Protein AF-A0A954QX69-F1 (afdb_monomer_lite)

Secondary structure (DSSP, 8-state):
----------TT-HHHHHH---GGGPSPPHHHHHT--TT---HHHHHHHHHHHHHHHHHHHHHH-HHHHHHHHHHHHHHHHHHHSHHHHHHHHHHHHHHHHHHHHHHTS----------EEEEESSTTSSEE---TTS-SS-EEEEEETTEEEEEE---TT--

Sequence (163 aa):
MAELGYGAMDEYDAYHLWLGIPPDEQPPSHYRLLGVRLFEQNVEVIRNAADRQRAHVKRLGINQYEKRGQDLLNDIEAAKICLLKPDKRKLYDERLRAELQRKADGDRHGTYEEQLSEETLIVGSDRHCDIVIDLPIISGIHCSVMRRAEKVILRDLKSTNGT

Structure (mmCIF, N/CA/C/O backbone):
data_AF-A0A954QX69-F1
#
_entry.id   AF-A0A954QX69-F1
#
loop_
_atom_site.group_PDB
_atom_site.id
_atom_site.type_symbol
_atom_site.label_atom_id
_atom_site.label_alt_id
_atom_site.label_comp_id
_atom_site.label_asym_id
_atom_site.label_entity_id
_atom_site.label_seq_id
_atom_site.pdbx_PDB_ins_code
_atom_site.Cartn_x
_atom_site.Cartn_y
_atom_site.Cartn_z
_atom_site.occupancy
_atom_site.B_iso_or_equiv
_atom_site.auth_seq_id
_atom_site.auth_comp_id
_atom_site.auth_asym_id
_atom_site.auth_atom_id
_atom_site.pdbx_PDB_model_num
ATOM 1 N N . MET A 1 1 ? -16.643 3.517 -33.838 1.00 35.22 1 MET A N 1
ATOM 2 C CA . MET A 1 1 ? -15.361 2.891 -33.467 1.00 35.22 1 MET A CA 1
ATOM 3 C C . MET A 1 1 ? -14.877 3.641 -32.242 1.00 35.22 1 MET A C 1
ATOM 5 O O . MET A 1 1 ? -14.422 4.763 -32.391 1.00 35.22 1 MET A O 1
ATOM 9 N N . ALA A 1 2 ? -15.175 3.123 -31.050 1.00 35.34 2 ALA A N 1
ATOM 10 C CA . ALA A 1 2 ? -14.872 3.795 -29.791 1.00 35.34 2 ALA A CA 1
ATOM 11 C C . ALA A 1 2 ? -13.365 3.717 -29.519 1.00 35.34 2 ALA A C 1
ATOM 13 O O . ALA A 1 2 ? -12.821 2.624 -29.379 1.00 35.34 2 ALA A O 1
ATOM 14 N N . GLU A 1 3 ? -12.705 4.871 -29.467 1.00 39.97 3 GLU A N 1
ATOM 15 C CA . GLU A 1 3 ? -11.377 5.006 -28.878 1.00 39.97 3 GLU A CA 1
ATOM 16 C C . GLU A 1 3 ? -11.544 5.016 -27.355 1.00 39.97 3 GLU A C 1
ATOM 18 O O . GLU A 1 3 ? -11.853 6.040 -26.748 1.00 39.97 3 GLU A O 1
ATOM 23 N N . LEU A 1 4 ? -11.404 3.844 -26.734 1.00 43.22 4 LEU A N 1
ATOM 24 C CA . LEU A 1 4 ? -11.211 3.754 -25.292 1.00 43.22 4 LEU A CA 1
ATOM 25 C C . LEU A 1 4 ? -9.773 4.167 -24.984 1.00 43.22 4 LEU A C 1
ATOM 27 O O . LEU A 1 4 ? -8.814 3.537 -25.431 1.00 43.22 4 LEU A O 1
ATOM 31 N N . GLY A 1 5 ? -9.659 5.263 -24.239 1.00 43.19 5 GLY A N 1
ATOM 32 C CA . GLY A 1 5 ? -8.403 5.832 -23.794 1.00 43.19 5 GLY A CA 1
ATOM 33 C C . GLY A 1 5 ? -7.606 4.860 -22.933 1.00 43.19 5 GLY A C 1
ATOM 34 O O . GLY A 1 5 ? -7.957 4.593 -21.791 1.00 43.19 5 GLY A O 1
ATOM 35 N N . TYR A 1 6 ? -6.470 4.422 -23.459 1.00 44.91 6 TYR A N 1
ATOM 36 C CA . TYR A 1 6 ? -5.305 4.083 -22.653 1.00 44.91 6 TYR A CA 1
ATOM 37 C C . TYR A 1 6 ? -4.367 5.282 -22.718 1.00 44.91 6 TYR A C 1
ATOM 39 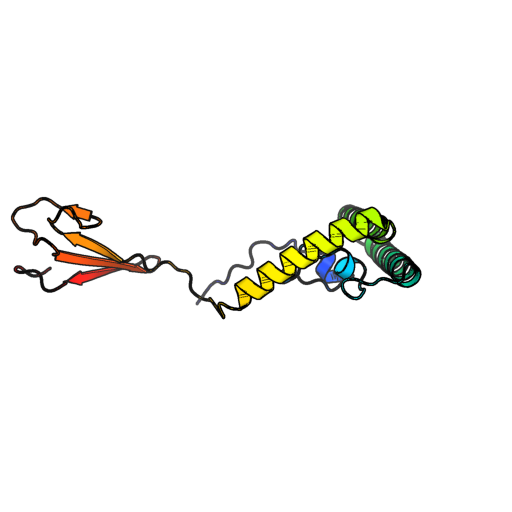O O . TYR A 1 6 ? -3.410 5.320 -23.489 1.00 44.91 6 TYR A O 1
ATOM 47 N N . GLY A 1 7 ? -4.699 6.326 -21.959 1.00 38.28 7 GLY A N 1
ATOM 48 C CA . GLY A 1 7 ? -3.768 7.421 -21.745 1.00 38.28 7 GLY A CA 1
ATOM 49 C C . GLY A 1 7 ? -2.539 6.865 -21.043 1.00 38.28 7 GLY A C 1
ATOM 50 O O . GLY A 1 7 ? -2.650 6.488 -19.886 1.00 38.28 7 GLY A O 1
ATOM 51 N N . ALA A 1 8 ? -1.414 6.781 -21.755 1.00 42.62 8 ALA A N 1
ATOM 52 C CA . ALA A 1 8 ? -0.061 6.907 -21.217 1.00 42.62 8 ALA A CA 1
ATOM 53 C C . ALA A 1 8 ? 0.160 6.338 -19.793 1.00 42.62 8 ALA A C 1
ATOM 55 O O . ALA A 1 8 ? 0.707 7.020 -18.928 1.00 42.62 8 ALA A O 1
ATOM 56 N N . MET A 1 9 ? -0.265 5.096 -19.532 1.00 45.53 9 MET A N 1
ATOM 57 C CA . MET A 1 9 ? 0.269 4.326 -18.413 1.00 45.53 9 MET A CA 1
ATOM 58 C C . MET A 1 9 ? 1.709 4.037 -18.793 1.00 45.53 9 MET A C 1
ATOM 60 O O . MET A 1 9 ? 1.923 3.385 -19.813 1.00 45.53 9 MET A O 1
ATOM 64 N N . ASP A 1 10 ? 2.646 4.621 -18.037 1.00 52.88 10 ASP A N 1
ATOM 65 C CA . ASP A 1 10 ? 4.094 4.443 -18.154 1.00 52.88 10 ASP A CA 1
ATOM 66 C C . ASP A 1 10 ? 4.406 3.101 -18.820 1.00 52.88 10 ASP A C 1
ATOM 68 O O . ASP A 1 10 ? 4.016 2.050 -18.311 1.00 52.88 10 ASP A O 1
ATOM 72 N N . GLU A 1 11 ? 5.117 3.140 -19.946 1.00 53.22 11 GLU A N 1
ATOM 73 C CA . GLU A 1 11 ? 5.487 1.995 -20.795 1.00 53.22 11 GLU A CA 1
ATOM 74 C C . GLU A 1 11 ? 6.179 0.848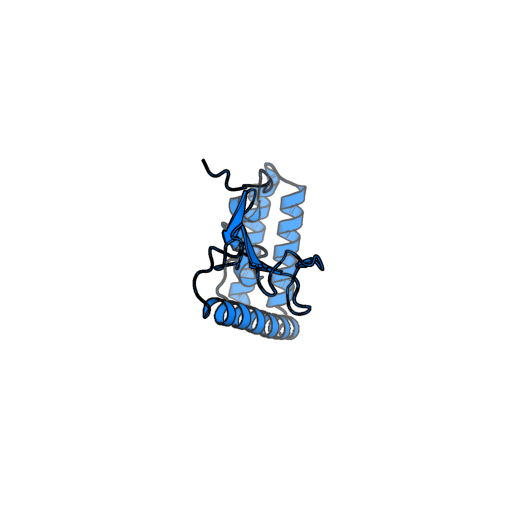 -20.008 1.00 53.22 11 GLU A C 1
ATOM 76 O O . GLU A 1 11 ? 6.410 -0.234 -20.540 1.00 53.22 11 GLU A O 1
ATOM 81 N N . TYR A 1 12 ? 6.460 1.065 -18.714 1.00 61.75 12 TYR A N 1
ATOM 82 C CA . TYR A 1 12 ? 7.044 0.139 -17.754 1.00 61.75 12 TYR A CA 1
ATOM 83 C C . TYR A 1 12 ? 6.475 0.317 -16.335 1.00 61.75 12 TYR A C 1
ATOM 85 O O . TYR A 1 12 ? 7.174 0.761 -15.418 1.00 61.75 12 TYR A O 1
ATOM 93 N N . ASP A 1 13 ? 5.217 -0.064 -16.119 1.00 79.31 13 ASP A N 1
ATOM 94 C CA . ASP A 1 13 ? 4.665 -0.173 -14.767 1.00 79.31 13 ASP A CA 1
ATOM 95 C C . ASP A 1 13 ? 5.344 -1.317 -13.985 1.00 79.31 13 ASP A C 1
ATOM 97 O O . ASP A 1 13 ? 5.010 -2.498 -14.121 1.00 79.31 13 ASP A O 1
ATOM 101 N N . ALA A 1 14 ? 6.319 -0.961 -13.146 1.00 83.69 14 ALA A N 1
ATOM 102 C CA . ALA A 1 14 ? 7.069 -1.905 -12.321 1.00 83.69 14 ALA A CA 1
ATOM 103 C C . ALA A 1 14 ? 6.184 -2.657 -11.309 1.00 83.69 14 ALA A C 1
ATOM 105 O O . ALA A 1 14 ? 6.500 -3.797 -10.961 1.00 83.69 14 ALA A O 1
ATOM 106 N N . TYR A 1 15 ? 5.072 -2.069 -10.853 1.00 85.00 15 TYR A N 1
ATOM 107 C CA . TYR A 1 15 ? 4.140 -2.751 -9.953 1.00 85.00 15 TYR A CA 1
ATOM 108 C C . TYR A 1 15 ? 3.449 -3.909 -10.669 1.00 85.00 15 TYR A C 1
ATOM 110 O O . TYR A 1 15 ? 3.406 -5.027 -10.145 1.00 85.00 15 TYR A O 1
ATOM 118 N N . HIS A 1 16 ? 2.978 -3.672 -11.892 1.00 87.38 16 HIS A N 1
ATOM 119 C CA . HIS A 1 16 ? 2.349 -4.707 -12.699 1.00 87.38 16 HIS A CA 1
ATOM 120 C C . HIS A 1 16 ? 3.373 -5.742 -13.183 1.00 87.38 16 HIS A C 1
ATOM 122 O O . HIS A 1 16 ? 3.188 -6.938 -12.961 1.00 87.38 16 HIS A O 1
ATOM 128 N N . LEU A 1 17 ? 4.490 -5.299 -13.765 1.00 84.81 17 LEU A N 1
ATOM 129 C CA . LEU A 1 17 ? 5.487 -6.185 -14.373 1.00 84.81 17 LEU A CA 1
ATOM 130 C C . LEU A 1 17 ? 6.234 -7.057 -13.359 1.00 84.81 17 LEU A C 1
ATOM 132 O O . LEU A 1 17 ? 6.598 -8.186 -13.684 1.00 84.81 17 LEU A O 1
ATOM 136 N N . TRP A 1 18 ? 6.520 -6.545 -12.158 1.00 88.12 18 TRP A N 1
ATOM 137 C CA . TRP A 1 18 ? 7.369 -7.257 -11.193 1.00 88.12 18 TRP A CA 1
ATOM 138 C C . TRP A 1 18 ? 6.590 -7.853 -10.031 1.00 88.12 18 TRP A C 1
ATOM 140 O O . TRP A 1 18 ? 6.981 -8.893 -9.510 1.00 88.12 18 TRP A O 1
ATOM 150 N N . LEU A 1 19 ? 5.506 -7.207 -9.601 1.00 88.88 19 LEU A N 1
ATOM 151 C CA . LEU A 1 19 ? 4.720 -7.664 -8.453 1.00 88.88 19 LEU A CA 1
ATOM 152 C C . LEU A 1 19 ? 3.344 -8.212 -8.847 1.00 88.88 19 LEU A C 1
ATOM 154 O O . LEU A 1 19 ? 2.633 -8.715 -7.976 1.00 88.88 19 LEU A O 1
ATOM 158 N N . GLY A 1 20 ? 2.976 -8.152 -10.133 1.00 88.31 20 GLY A N 1
ATOM 159 C CA . GLY A 1 20 ? 1.676 -8.616 -10.618 1.00 88.31 20 GLY A CA 1
ATOM 160 C C . GLY A 1 20 ? 0.512 -7.796 -10.061 1.00 88.31 20 GLY A C 1
ATOM 161 O O . GLY A 1 20 ? -0.560 -8.351 -9.826 1.00 88.31 20 GLY A O 1
ATOM 162 N N . ILE A 1 21 ? 0.744 -6.510 -9.774 1.00 87.88 21 ILE A N 1
ATOM 163 C CA . ILE A 1 21 ? -0.267 -5.580 -9.260 1.00 87.88 21 ILE A CA 1
ATOM 164 C C . ILE A 1 21 ? -0.757 -4.734 -10.438 1.00 87.88 21 ILE A C 1
ATOM 166 O O . ILE A 1 21 ? -0.045 -3.814 -10.849 1.00 87.88 21 ILE A O 1
ATOM 170 N N . PRO A 1 22 ? -1.929 -5.047 -11.010 1.00 85.19 22 PRO A N 1
ATOM 171 C CA . PRO A 1 22 ? -2.416 -4.343 -12.181 1.00 85.19 22 PRO A CA 1
ATOM 172 C C . PRO A 1 22 ? -2.830 -2.903 -11.818 1.00 85.19 22 PRO A C 1
ATOM 174 O O . PRO A 1 22 ? -3.051 -2.602 -10.640 1.00 85.19 22 PRO A O 1
ATOM 177 N N . PRO A 1 23 ? -2.909 -1.986 -12.794 1.00 78.94 23 PRO A N 1
ATOM 178 C CA . PRO A 1 23 ? -3.139 -0.566 -12.521 1.00 78.94 23 PRO A CA 1
ATOM 179 C C . PRO A 1 23 ? -4.477 -0.228 -11.844 1.00 78.94 23 PRO A C 1
ATOM 181 O O . PRO A 1 23 ? -4.571 0.771 -11.138 1.00 78.94 23 PRO A O 1
ATOM 184 N N . ASP A 1 24 ? -5.504 -1.058 -12.016 1.00 79.25 24 ASP A N 1
ATOM 185 C CA . ASP A 1 24 ? -6.805 -0.949 -11.341 1.00 79.25 24 ASP A CA 1
ATOM 186 C C . ASP A 1 24 ? -6.730 -1.261 -9.835 1.00 79.25 24 ASP A C 1
ATOM 188 O O . ASP A 1 24 ? -7.551 -0.785 -9.050 1.00 79.25 24 ASP A O 1
ATOM 192 N N . GLU A 1 25 ? -5.704 -1.999 -9.405 1.00 78.38 25 GLU A N 1
ATOM 193 C CA . GLU A 1 25 ? -5.412 -2.260 -7.993 1.00 78.38 25 GLU A CA 1
ATOM 194 C C . GLU A 1 25 ? -4.450 -1.226 -7.373 1.00 78.38 25 GLU A C 1
ATOM 196 O O . GLU A 1 25 ? -4.047 -1.370 -6.212 1.00 78.38 25 GLU A O 1
ATOM 201 N N . GLN A 1 26 ? -4.067 -0.181 -8.117 1.00 80.81 26 GLN A N 1
ATOM 202 C CA . GLN A 1 26 ? -3.136 0.846 -7.652 1.00 80.81 26 GLN A CA 1
ATOM 203 C C . GLN A 1 26 ? -3.860 2.089 -7.102 1.00 80.81 26 GLN A C 1
ATOM 205 O O . GLN A 1 26 ? -4.868 2.526 -7.656 1.00 80.81 26 GLN A O 1
ATOM 210 N N . PRO A 1 27 ? -3.347 2.709 -6.021 1.00 83.06 27 PRO A N 1
ATOM 211 C CA . PRO A 1 27 ? -2.152 2.328 -5.263 1.00 83.06 27 PRO A CA 1
ATOM 212 C C . PRO A 1 27 ? -2.376 1.078 -4.386 1.00 83.06 27 PRO A C 1
ATOM 214 O O . PRO A 1 27 ? -3.416 0.965 -3.728 1.00 83.06 27 PRO A O 1
ATOM 217 N N . PRO A 1 28 ? -1.398 0.152 -4.304 1.00 89.56 28 PRO A N 1
ATOM 218 C CA . PRO A 1 28 ? -1.575 -1.074 -3.542 1.00 89.56 28 PRO A CA 1
ATOM 219 C C . PRO A 1 28 ? -1.590 -0.815 -2.033 1.00 89.56 28 PRO A C 1
ATOM 221 O O . PRO A 1 28 ? -0.853 0.015 -1.493 1.00 89.56 28 PRO A O 1
ATOM 224 N N . SER A 1 29 ? -2.377 -1.612 -1.308 1.00 93.94 29 SER A N 1
ATOM 225 C CA . SER A 1 29 ? -2.229 -1.695 0.147 1.00 93.94 29 SER A CA 1
ATOM 226 C C . SER A 1 29 ? -0.850 -2.255 0.519 1.00 93.94 29 SER A C 1
ATOM 228 O O . SER A 1 29 ? -0.225 -2.979 -0.254 1.00 93.94 29 SER A O 1
ATOM 230 N N . HIS A 1 30 ? -0.382 -1.988 1.739 1.00 94.38 30 HIS A N 1
ATOM 231 C CA . HIS A 1 30 ? 0.890 -2.524 2.231 1.00 94.38 30 HIS A CA 1
ATOM 232 C C . HIS A 1 30 ? 0.889 -4.059 2.233 1.00 94.38 30 HIS A C 1
ATOM 234 O O . HIS A 1 30 ? 1.889 -4.681 1.896 1.00 94.38 30 HIS A O 1
ATOM 240 N N . TYR A 1 31 ? -0.252 -4.682 2.535 1.00 95.56 31 TYR A N 1
ATOM 241 C CA . TYR A 1 31 ? -0.413 -6.134 2.451 1.00 95.56 31 TYR A CA 1
ATOM 242 C C . TYR A 1 31 ? -0.302 -6.641 1.008 1.00 95.56 31 TYR A C 1
ATOM 244 O O . TYR A 1 31 ? 0.386 -7.633 0.757 1.00 95.56 31 TYR A O 1
ATOM 252 N N . ARG A 1 32 ? -0.925 -5.932 0.053 1.00 95.06 32 ARG A N 1
ATOM 253 C CA . ARG A 1 32 ? -0.860 -6.271 -1.374 1.00 95.06 32 ARG A CA 1
ATOM 254 C C . ARG A 1 32 ? 0.559 -6.130 -1.916 1.00 95.06 32 ARG A C 1
ATOM 256 O O . ARG A 1 32 ? 1.036 -7.050 -2.570 1.00 95.06 32 ARG A O 1
ATOM 263 N N . LEU A 1 33 ? 1.251 -5.051 -1.550 1.00 94.38 33 LEU A N 1
ATOM 264 C CA . LEU A 1 33 ? 2.647 -4.802 -1.908 1.00 94.38 33 LEU A CA 1
ATOM 265 C C . LEU A 1 33 ? 3.581 -5.920 -1.422 1.00 94.38 33 LEU A C 1
ATOM 267 O O . LEU A 1 33 ? 4.451 -6.379 -2.158 1.00 94.38 33 LEU A O 1
ATOM 271 N N . LEU A 1 34 ? 3.382 -6.402 -0.191 1.00 95.69 34 LEU A N 1
ATOM 272 C CA . LEU A 1 34 ? 4.172 -7.506 0.363 1.00 95.69 34 LEU A CA 1
ATOM 273 C C . LEU A 1 34 ? 3.742 -8.891 -0.161 1.00 95.69 34 LEU A C 1
ATOM 275 O O . LEU A 1 34 ? 4.455 -9.875 0.040 1.00 95.69 34 LEU A O 1
ATOM 279 N N . GLY A 1 35 ? 2.604 -8.991 -0.852 1.00 94.94 35 GLY A N 1
ATOM 280 C CA . GLY A 1 35 ? 2.052 -10.262 -1.323 1.00 94.94 35 GLY A CA 1
ATOM 281 C C . GLY A 1 35 ? 1.606 -11.174 -0.177 1.00 94.94 35 GLY A C 1
ATOM 282 O O . GLY A 1 35 ? 1.867 -12.378 -0.205 1.00 94.94 35 GLY A O 1
ATOM 283 N N . VAL A 1 36 ? 0.983 -10.598 0.855 1.00 96.50 36 VAL A N 1
ATOM 284 C CA . VAL A 1 36 ? 0.403 -11.325 1.996 1.00 96.50 36 VAL A CA 1
ATOM 285 C C . VAL A 1 36 ? -1.098 -11.070 2.095 1.00 96.50 36 VAL A C 1
ATOM 287 O O . VAL A 1 36 ? -1.633 -10.143 1.485 1.00 96.50 36 VAL A O 1
ATOM 290 N N . ARG A 1 37 ? -1.794 -11.893 2.887 1.00 96.25 37 ARG A N 1
ATOM 291 C CA . ARG A 1 37 ? -3.221 -11.704 3.156 1.00 96.25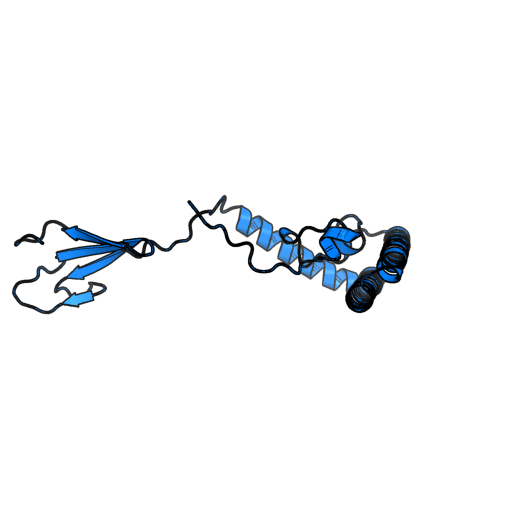 37 ARG A CA 1
ATOM 292 C C . ARG A 1 37 ? -3.462 -10.355 3.846 1.00 96.25 37 ARG A C 1
ATOM 294 O O . ARG A 1 37 ? -2.674 -9.924 4.688 1.00 96.25 37 ARG A O 1
ATOM 301 N N . LEU A 1 38 ? -4.586 -9.714 3.515 1.00 94.50 38 LEU A N 1
ATOM 302 C CA . LEU A 1 38 ? -5.069 -8.536 4.235 1.00 94.50 38 LEU A CA 1
ATOM 303 C C . LEU A 1 38 ? -5.180 -8.830 5.736 1.00 94.50 38 LEU A C 1
ATOM 305 O O . LEU A 1 38 ? -5.762 -9.844 6.128 1.00 94.50 38 LEU A O 1
ATOM 309 N N . PHE A 1 39 ? -4.659 -7.910 6.550 1.00 95.19 39 PHE A N 1
ATOM 310 C CA . PHE A 1 39 ? -4.661 -8.000 8.014 1.00 95.19 39 PHE A CA 1
ATOM 311 C C . PHE A 1 39 ? -3.893 -9.211 8.570 1.00 95.19 39 PHE A C 1
ATOM 313 O O . PHE A 1 39 ? -4.261 -9.746 9.618 1.00 95.19 39 PHE A O 1
ATOM 320 N N . GLU A 1 40 ? -2.833 -9.653 7.881 1.00 96.75 40 GLU A N 1
ATOM 321 C CA . GLU A 1 40 ? -1.907 -10.656 8.416 1.00 96.75 40 GLU A CA 1
ATOM 322 C C . GLU A 1 40 ? -1.376 -10.218 9.792 1.00 96.75 40 GLU A C 1
ATOM 324 O O . GLU A 1 40 ? -0.907 -9.092 9.979 1.00 96.75 40 GLU A O 1
ATOM 329 N N . GLN A 1 41 ? -1.459 -11.118 10.772 1.00 93.31 41 GLN A N 1
ATOM 330 C CA . GLN A 1 41 ? -1.085 -10.824 12.153 1.00 93.31 41 GLN A CA 1
ATOM 331 C C . GLN A 1 41 ? 0.308 -11.345 12.497 1.00 93.31 41 GLN A C 1
ATOM 333 O O . GLN A 1 41 ? 0.962 -10.774 13.378 1.00 93.31 41 GLN A O 1
ATOM 338 N N . ASN A 1 42 ? 0.764 -12.391 11.804 1.00 96.44 42 ASN A N 1
ATOM 339 C CA . ASN A 1 42 ? 2.032 -13.043 12.065 1.00 96.44 42 ASN A CA 1
ATOM 340 C C . ASN A 1 42 ? 3.207 -12.186 11.568 1.00 96.44 42 ASN A C 1
ATOM 342 O O . ASN A 1 42 ? 3.432 -12.000 10.371 1.00 96.44 42 ASN A O 1
ATOM 346 N N . VAL A 1 43 ? 3.986 -11.697 12.530 1.00 95.69 43 VAL A N 1
ATOM 347 C CA . VAL A 1 43 ? 5.151 -10.830 12.318 1.00 95.69 43 VAL A CA 1
ATOM 348 C C . VAL A 1 43 ? 6.207 -11.499 11.434 1.00 95.69 43 VAL A C 1
ATOM 350 O O . VAL A 1 43 ? 6.785 -10.838 10.571 1.00 95.69 43 VAL A O 1
ATOM 353 N N . GLU A 1 44 ? 6.435 -12.805 11.595 1.00 96.00 44 GLU A N 1
ATOM 354 C CA . GLU A 1 44 ? 7.421 -13.539 10.793 1.00 96.00 44 GLU A CA 1
ATOM 355 C C . GLU A 1 44 ? 6.960 -13.701 9.344 1.00 96.00 44 GLU A C 1
ATOM 357 O O . GLU A 1 44 ? 7.765 -13.573 8.425 1.00 96.00 44 GLU A O 1
ATOM 362 N N . VAL A 1 45 ? 5.657 -13.896 9.112 1.00 97.19 45 VAL A N 1
ATOM 363 C CA . VAL A 1 45 ? 5.100 -13.951 7.750 1.00 97.19 45 VAL A CA 1
ATOM 364 C C . VAL A 1 45 ? 5.313 -12.617 7.036 1.00 97.19 45 VAL A C 1
ATOM 366 O O . VAL A 1 45 ? 5.792 -12.602 5.903 1.00 97.19 45 VAL A O 1
ATOM 369 N N . ILE A 1 46 ? 5.036 -11.497 7.710 1.00 96.25 46 ILE A N 1
ATOM 370 C CA . ILE A 1 46 ? 5.236 -10.146 7.162 1.00 96.25 46 ILE A CA 1
ATOM 371 C C . ILE A 1 46 ? 6.718 -9.891 6.866 1.00 96.25 46 ILE A C 1
ATOM 373 O O . ILE A 1 46 ? 7.057 -9.399 5.788 1.00 96.25 46 ILE A O 1
ATOM 377 N N . ARG A 1 47 ? 7.610 -10.239 7.804 1.00 96.62 47 ARG A N 1
ATOM 378 C CA . ARG A 1 47 ? 9.058 -10.051 7.645 1.00 96.62 47 ARG A CA 1
ATOM 379 C C . ARG A 1 47 ? 9.589 -10.846 6.453 1.00 96.62 47 ARG A C 1
ATOM 381 O O . ARG A 1 47 ? 10.208 -10.260 5.568 1.00 96.62 47 ARG A O 1
ATOM 388 N N . ASN A 1 48 ? 9.279 -12.140 6.401 1.00 97.44 48 ASN A N 1
ATOM 389 C CA . ASN A 1 48 ? 9.726 -13.029 5.332 1.00 97.44 48 ASN A CA 1
ATOM 390 C C . ASN A 1 48 ? 9.173 -12.598 3.968 1.00 97.44 48 ASN A C 1
ATOM 392 O O . ASN A 1 48 ? 9.884 -12.649 2.964 1.00 97.44 48 ASN A O 1
ATOM 396 N N . ALA A 1 49 ? 7.919 -12.142 3.917 1.00 97.19 49 ALA A N 1
ATOM 397 C CA . ALA A 1 49 ? 7.312 -11.650 2.688 1.00 97.19 49 ALA A CA 1
ATOM 398 C C . ALA A 1 49 ? 7.985 -10.367 2.179 1.00 97.19 49 ALA A C 1
ATOM 400 O O . ALA A 1 49 ? 8.298 -10.276 0.991 1.00 97.19 49 ALA A O 1
ATOM 401 N N . ALA A 1 50 ? 8.275 -9.413 3.068 1.00 96.69 50 ALA A N 1
ATOM 402 C CA . ALA A 1 50 ? 8.997 -8.198 2.706 1.00 96.69 50 ALA A CA 1
ATOM 403 C C . ALA A 1 50 ? 10.408 -8.485 2.194 1.00 96.69 50 ALA A C 1
ATOM 405 O O . ALA A 1 50 ? 10.812 -7.937 1.169 1.00 96.69 50 ALA A O 1
ATOM 406 N N . ASP A 1 51 ? 11.135 -9.389 2.850 1.00 96.56 51 ASP A N 1
ATOM 407 C CA . ASP A 1 51 ? 12.487 -9.750 2.429 1.00 96.56 51 ASP A CA 1
ATOM 408 C C . ASP A 1 51 ? 12.473 -10.470 1.065 1.00 96.56 51 ASP A C 1
ATOM 410 O O . ASP A 1 51 ? 13.304 -10.173 0.201 1.00 96.56 51 ASP A O 1
ATOM 414 N N . ARG A 1 52 ? 11.473 -11.330 0.812 1.00 96.12 52 ARG A N 1
ATOM 415 C CA . ARG A 1 52 ? 11.242 -11.959 -0.499 1.00 96.12 52 ARG A CA 1
ATOM 416 C C . ARG A 1 52 ? 10.972 -10.924 -1.592 1.00 96.12 52 ARG A C 1
ATOM 418 O O . ARG A 1 52 ? 11.622 -10.984 -2.637 1.00 96.12 52 ARG A O 1
ATOM 425 N N . GLN A 1 53 ? 10.057 -9.977 -1.362 1.00 95.19 53 GLN A N 1
ATOM 426 C CA . GLN A 1 53 ? 9.737 -8.947 -2.358 1.00 95.19 53 GLN A CA 1
ATOM 427 C C . GLN A 1 53 ? 10.931 -8.037 -2.628 1.00 95.19 53 GLN A C 1
ATOM 429 O O . GLN A 1 53 ? 11.288 -7.798 -3.780 1.00 95.19 53 GLN A O 1
ATOM 434 N N . ARG A 1 54 ? 11.638 -7.614 -1.577 1.00 94.62 54 ARG A N 1
ATOM 435 C CA . ARG A 1 54 ? 12.850 -6.804 -1.707 1.00 94.62 54 ARG A CA 1
ATOM 436 C C . ARG A 1 54 ? 13.925 -7.516 -2.533 1.00 94.62 54 ARG A C 1
ATOM 438 O O . ARG A 1 54 ? 14.561 -6.893 -3.382 1.00 94.62 54 ARG A O 1
ATOM 445 N N . ALA A 1 55 ? 14.138 -8.812 -2.303 1.00 93.62 55 ALA A N 1
ATOM 446 C CA . ALA A 1 55 ? 15.095 -9.608 -3.069 1.00 93.62 55 ALA A CA 1
ATOM 447 C C . ALA A 1 55 ? 14.674 -9.783 -4.538 1.00 93.62 55 ALA A C 1
ATOM 449 O O . ALA A 1 55 ? 15.530 -9.778 -5.425 1.00 93.62 55 ALA A O 1
ATOM 450 N N . HIS A 1 56 ? 13.374 -9.924 -4.807 1.00 92.31 56 HIS A N 1
ATOM 451 C CA . HIS A 1 56 ? 12.839 -10.003 -6.164 1.00 92.31 56 HIS A CA 1
ATOM 452 C C . HIS A 1 56 ? 13.057 -8.692 -6.930 1.00 92.31 56 HIS A C 1
ATOM 454 O O . HIS A 1 56 ? 13.700 -8.698 -7.979 1.00 92.31 56 HIS A O 1
ATOM 460 N N . VAL A 1 57 ? 12.648 -7.564 -6.344 1.00 90.94 57 VAL A N 1
ATOM 461 C CA . VAL A 1 57 ? 12.802 -6.229 -6.938 1.00 90.94 57 VAL A CA 1
ATOM 462 C C . VAL A 1 57 ? 14.271 -5.879 -7.161 1.00 90.94 57 VAL A C 1
ATOM 464 O O . VAL A 1 57 ? 14.621 -5.404 -8.236 1.00 90.94 57 VAL A O 1
ATOM 467 N N . LYS A 1 58 ? 15.169 -6.179 -6.210 1.00 90.44 58 LYS A N 1
ATOM 468 C CA . LYS A 1 58 ? 16.616 -5.972 -6.411 1.00 90.44 58 LYS A CA 1
ATOM 469 C C . LYS A 1 58 ? 17.147 -6.735 -7.623 1.00 90.44 58 LYS A C 1
ATOM 471 O O . LYS A 1 58 ? 17.917 -6.181 -8.396 1.00 90.44 58 LYS A O 1
ATOM 476 N N . ARG A 1 59 ? 16.741 -7.994 -7.798 1.00 88.12 59 ARG A N 1
ATOM 477 C CA . ARG A 1 59 ? 17.196 -8.838 -8.912 1.00 88.12 59 ARG A CA 1
ATOM 478 C C . ARG A 1 59 ? 16.763 -8.287 -10.269 1.00 88.12 59 ARG A C 1
ATOM 480 O O . ARG A 1 59 ? 17.530 -8.362 -11.220 1.00 88.12 59 ARG A O 1
ATOM 487 N N . LEU A 1 60 ? 15.547 -7.753 -10.350 1.00 84.62 60 LEU A N 1
ATOM 488 C CA . LEU A 1 60 ? 14.996 -7.181 -11.579 1.00 84.62 60 LEU A CA 1
ATOM 489 C C . LEU A 1 60 ? 15.544 -5.772 -11.850 1.00 84.62 60 LEU A C 1
ATOM 491 O O . LEU A 1 60 ? 15.915 -5.460 -12.981 1.00 84.62 60 LEU A O 1
ATOM 495 N N . GLY A 1 61 ? 15.678 -4.958 -10.800 1.00 74.06 61 GLY A N 1
ATOM 496 C CA . GLY A 1 61 ? 16.183 -3.587 -10.862 1.00 74.06 61 GLY A CA 1
ATOM 497 C C . GLY A 1 61 ? 17.658 -3.469 -11.253 1.00 74.06 61 GLY A C 1
ATOM 498 O O . GLY A 1 61 ? 18.020 -2.462 -11.848 1.00 74.06 61 GLY A O 1
ATOM 499 N N . ILE A 1 62 ? 18.480 -4.499 -11.001 1.00 67.06 62 ILE A N 1
ATOM 500 C CA . ILE A 1 62 ? 19.879 -4.567 -11.477 1.00 67.06 62 ILE A CA 1
ATOM 501 C C . ILE A 1 62 ? 19.964 -4.479 -13.004 1.00 67.06 62 ILE A C 1
ATOM 503 O O . ILE A 1 62 ? 20.953 -3.986 -13.532 1.00 67.06 62 ILE A O 1
ATOM 507 N N . ASN A 1 63 ? 18.946 -4.965 -13.717 1.00 63.50 63 ASN A N 1
ATOM 508 C CA . ASN A 1 63 ? 19.069 -5.145 -15.152 1.00 63.50 63 ASN A CA 1
ATOM 509 C C . ASN A 1 63 ? 18.605 -3.927 -15.958 1.00 63.50 63 ASN A C 1
ATOM 511 O O . ASN A 1 63 ? 19.176 -3.708 -17.020 1.00 63.50 63 ASN A O 1
ATOM 515 N N . GLN A 1 64 ? 17.560 -3.187 -15.549 1.00 63.53 64 GLN A N 1
ATOM 516 C CA . GLN A 1 64 ? 16.881 -2.285 -16.505 1.00 63.53 64 GLN A CA 1
ATOM 517 C C . GLN A 1 64 ? 16.164 -1.034 -15.927 1.00 63.53 64 GLN A C 1
ATOM 519 O O . GLN A 1 64 ? 15.794 -0.168 -16.713 1.00 63.53 64 GLN A O 1
ATOM 524 N N . TYR A 1 65 ? 15.967 -0.870 -14.604 1.00 66.25 65 TYR A N 1
ATOM 525 C CA . TYR A 1 65 ? 15.124 0.231 -14.070 1.00 66.25 65 TYR A CA 1
ATOM 526 C C . TYR A 1 65 ? 15.563 0.725 -12.681 1.00 66.25 65 TYR A C 1
ATOM 528 O O . TYR A 1 65 ? 14.851 0.550 -11.689 1.00 66.25 65 TYR A O 1
ATOM 536 N N . GLU A 1 66 ? 16.735 1.361 -12.597 1.00 70.50 66 GLU A N 1
ATOM 537 C CA . GLU A 1 66 ? 17.342 1.755 -11.316 1.00 70.50 66 GLU A CA 1
ATOM 538 C C . GLU A 1 66 ? 16.440 2.672 -10.477 1.00 70.50 66 GLU A C 1
ATOM 540 O O . GLU A 1 66 ? 16.168 2.358 -9.321 1.00 70.50 66 GLU A O 1
ATOM 545 N N . LYS A 1 67 ? 15.914 3.769 -11.041 1.00 80.62 67 LYS A N 1
ATOM 546 C CA . LYS A 1 67 ? 15.122 4.738 -10.263 1.00 80.62 67 LYS A CA 1
ATOM 547 C C . LYS A 1 67 ? 13.799 4.150 -9.760 1.00 80.62 67 LYS A C 1
ATOM 549 O O . LYS A 1 67 ? 13.529 4.213 -8.565 1.00 80.62 67 LYS A O 1
ATOM 554 N N . ARG A 1 68 ? 13.000 3.526 -10.639 1.00 81.38 68 ARG A N 1
ATOM 555 C CA . ARG A 1 68 ? 11.730 2.899 -10.224 1.00 81.38 68 ARG A CA 1
ATOM 556 C C . ARG A 1 68 ? 11.922 1.687 -9.331 1.00 81.38 68 ARG A C 1
ATOM 558 O O . ARG A 1 68 ? 11.130 1.491 -8.415 1.00 81.38 68 ARG A O 1
ATOM 565 N N . GLY A 1 69 ? 12.996 0.928 -9.525 1.00 84.69 69 GLY A N 1
ATOM 566 C CA . GLY A 1 69 ? 13.361 -0.129 -8.595 1.00 84.69 69 GLY A CA 1
ATOM 567 C C . GLY A 1 69 ? 13.684 0.405 -7.206 1.00 84.69 69 GLY A C 1
ATOM 568 O O . GLY A 1 69 ? 13.216 -0.171 -6.231 1.00 84.69 69 GLY A O 1
ATOM 569 N N . GLN A 1 70 ? 14.417 1.518 -7.091 1.00 86.62 70 GLN A N 1
ATOM 570 C CA . GLN A 1 70 ? 14.672 2.139 -5.786 1.00 86.62 70 GLN A CA 1
ATOM 571 C C . GLN A 1 70 ? 13.392 2.655 -5.123 1.00 86.62 70 GLN A C 1
ATOM 573 O O . GLN A 1 70 ? 13.202 2.405 -3.935 1.00 86.62 70 GLN A O 1
ATOM 578 N N . ASP A 1 71 ? 12.504 3.310 -5.874 1.00 87.94 71 ASP A N 1
ATOM 579 C CA . ASP A 1 71 ? 11.211 3.768 -5.347 1.00 87.94 71 ASP A CA 1
ATOM 580 C C . ASP A 1 71 ? 10.408 2.584 -4.782 1.00 87.94 71 ASP A C 1
ATOM 582 O O . ASP A 1 71 ? 10.017 2.594 -3.616 1.00 87.94 71 ASP A O 1
ATOM 586 N N . LEU A 1 72 ? 10.293 1.494 -5.546 1.00 89.31 72 LEU A N 1
ATOM 587 C CA . LEU A 1 72 ? 9.578 0.296 -5.110 1.00 89.31 72 LEU A CA 1
ATOM 588 C C . LEU A 1 72 ? 10.232 -0.381 -3.892 1.00 89.31 72 LEU A C 1
ATOM 590 O O . LEU A 1 72 ? 9.545 -0.903 -3.013 1.00 89.31 72 LEU A O 1
ATOM 594 N N . LEU A 1 73 ? 11.567 -0.369 -3.803 1.00 92.25 73 LEU A N 1
ATOM 595 C CA . LEU A 1 73 ? 12.288 -0.855 -2.622 1.00 92.25 73 LEU A CA 1
ATOM 596 C C . LEU A 1 73 ? 11.992 -0.001 -1.383 1.00 92.25 73 LEU A C 1
ATOM 598 O O . LEU A 1 73 ? 11.868 -0.559 -0.289 1.00 92.25 73 LEU A O 1
ATOM 602 N N . ASN A 1 74 ? 11.867 1.317 -1.547 1.00 93.00 74 ASN A N 1
ATOM 603 C CA . ASN A 1 74 ? 11.484 2.225 -0.468 1.00 93.00 74 ASN A CA 1
ATOM 604 C C . ASN A 1 74 ? 10.044 1.963 -0.019 1.00 93.00 74 ASN A C 1
ATOM 606 O O . ASN A 1 74 ? 9.791 1.896 1.185 1.00 93.00 74 ASN A O 1
ATOM 610 N N . ASP A 1 75 ? 9.127 1.732 -0.959 1.00 93.50 75 ASP A N 1
ATOM 611 C CA . ASP A 1 75 ? 7.730 1.414 -0.659 1.00 93.50 75 ASP A CA 1
ATOM 612 C C . ASP A 1 75 ? 7.600 0.083 0.099 1.00 93.50 75 ASP A C 1
ATOM 614 O O . ASP A 1 75 ? 6.885 -0.001 1.102 1.00 93.50 75 ASP A O 1
ATOM 618 N N . ILE A 1 76 ? 8.352 -0.951 -0.306 1.00 95.31 76 ILE A N 1
ATOM 619 C CA . ILE A 1 76 ? 8.407 -2.242 0.404 1.00 95.31 76 ILE A CA 1
ATOM 620 C C . ILE A 1 76 ? 8.926 -2.056 1.836 1.00 95.31 76 ILE A C 1
ATOM 622 O O . ILE A 1 76 ? 8.376 -2.633 2.780 1.00 95.31 76 ILE A O 1
ATOM 626 N N . GLU A 1 77 ? 9.972 -1.249 2.025 1.00 96.06 77 GLU A N 1
ATOM 627 C CA . GLU A 1 77 ? 10.538 -0.996 3.352 1.00 96.06 77 GLU A CA 1
ATOM 628 C C . GLU A 1 77 ? 9.572 -0.187 4.234 1.00 96.06 77 GLU A C 1
ATOM 630 O O . GLU A 1 77 ? 9.374 -0.514 5.408 1.00 96.06 77 GLU A O 1
ATOM 635 N N . ALA A 1 78 ? 8.897 0.816 3.669 1.00 95.56 78 ALA A N 1
ATOM 636 C CA . ALA A 1 78 ? 7.865 1.578 4.363 1.00 95.56 78 ALA A CA 1
ATOM 637 C C . ALA A 1 78 ? 6.703 0.674 4.807 1.00 95.56 78 ALA A C 1
ATOM 639 O O . ALA A 1 78 ? 6.283 0.732 5.970 1.00 95.56 78 ALA A O 1
ATOM 640 N N . ALA A 1 79 ? 6.241 -0.218 3.923 1.00 95.50 79 ALA A N 1
ATOM 641 C CA . ALA A 1 79 ? 5.210 -1.202 4.234 1.00 95.50 79 ALA A CA 1
ATOM 642 C C . ALA A 1 79 ? 5.643 -2.142 5.366 1.00 95.50 79 ALA A C 1
ATOM 644 O O . ALA A 1 79 ? 4.902 -2.323 6.336 1.00 95.50 79 ALA A O 1
ATOM 645 N N . LYS A 1 80 ? 6.868 -2.676 5.301 1.00 95.50 80 LYS A N 1
ATOM 646 C CA . LYS A 1 80 ? 7.453 -3.517 6.354 1.00 95.50 80 LYS A CA 1
ATOM 647 C C . LYS A 1 80 ? 7.467 -2.797 7.705 1.00 95.50 80 LYS A C 1
ATOM 649 O O . LYS A 1 80 ? 6.966 -3.332 8.691 1.00 95.50 80 LYS A O 1
ATOM 654 N N . ILE A 1 81 ? 7.998 -1.575 7.768 1.00 95.50 81 ILE A N 1
ATOM 655 C CA . ILE A 1 81 ? 8.093 -0.805 9.021 1.00 95.50 81 ILE A CA 1
ATOM 656 C C . ILE A 1 81 ? 6.707 -0.500 9.597 1.00 95.50 81 ILE A C 1
ATOM 658 O O . ILE A 1 81 ? 6.523 -0.543 10.817 1.00 95.50 81 ILE A O 1
ATOM 662 N N . CYS A 1 82 ? 5.743 -0.167 8.739 1.00 95.38 82 CYS A N 1
ATOM 663 C CA . CYS A 1 82 ? 4.373 0.119 9.145 1.00 95.38 82 CYS A CA 1
ATOM 664 C C . CYS A 1 82 ? 3.700 -1.120 9.755 1.00 95.38 82 CYS A C 1
ATOM 666 O O . CYS A 1 82 ? 3.158 -1.038 10.856 1.00 95.38 82 CYS A O 1
ATOM 668 N N . LEU A 1 83 ? 3.805 -2.274 9.089 1.00 94.75 83 LEU A N 1
ATOM 669 C CA . LEU A 1 83 ? 3.119 -3.501 9.496 1.00 94.75 83 LEU A CA 1
ATOM 670 C C . LEU A 1 83 ? 3.812 -4.256 10.643 1.00 94.75 83 LEU A C 1
ATOM 672 O O . LEU A 1 83 ? 3.146 -4.971 11.387 1.00 94.75 83 LEU A O 1
ATOM 676 N N . LEU A 1 84 ? 5.126 -4.093 10.834 1.00 94.38 84 LEU A N 1
ATOM 677 C CA . LEU A 1 84 ? 5.846 -4.714 11.956 1.00 94.38 84 LEU A CA 1
ATOM 678 C C . LEU A 1 84 ? 5.684 -3.955 13.282 1.00 94.38 84 LEU A C 1
ATOM 680 O O . LEU A 1 84 ? 5.912 -4.537 14.341 1.00 94.38 84 LEU A O 1
ATOM 684 N N . LYS A 1 85 ? 5.311 -2.668 13.256 1.00 94.94 85 LYS A N 1
ATOM 685 C CA . LYS A 1 85 ? 5.084 -1.865 14.469 1.00 94.94 85 LYS A CA 1
ATOM 686 C C . LYS A 1 85 ? 3.614 -1.972 14.898 1.00 94.94 85 LYS A C 1
ATOM 688 O O . LYS A 1 85 ? 2.768 -1.465 14.165 1.00 94.94 85 LYS A O 1
ATOM 693 N N . PRO A 1 86 ? 3.291 -2.547 16.075 1.00 91.81 86 PRO A N 1
ATOM 694 C CA . PRO A 1 86 ? 1.904 -2.795 16.483 1.00 91.81 86 PRO A CA 1
ATOM 695 C C . PRO A 1 86 ? 1.003 -1.554 16.438 1.00 91.81 86 PRO A C 1
ATOM 697 O O . PRO A 1 86 ? -0.085 -1.617 15.868 1.00 91.81 86 PRO A O 1
ATOM 700 N N . ASP A 1 87 ? 1.479 -0.417 16.955 1.00 94.31 87 ASP A N 1
ATOM 701 C CA . ASP A 1 87 ? 0.702 0.831 16.996 1.00 94.31 87 ASP A CA 1
ATOM 702 C C . ASP A 1 87 ? 0.426 1.386 15.595 1.00 94.31 87 ASP A C 1
ATOM 704 O O . ASP A 1 87 ? -0.692 1.797 15.281 1.00 94.31 87 ASP A O 1
ATOM 708 N N . LYS A 1 88 ? 1.439 1.350 14.718 1.00 92.62 88 LYS A N 1
ATOM 709 C CA . LYS A 1 88 ? 1.304 1.813 13.331 1.00 92.62 88 LYS A CA 1
ATOM 710 C C . LYS A 1 88 ? 0.397 0.893 12.525 1.00 92.62 88 LYS A C 1
ATOM 712 O O . LYS A 1 88 ? -0.472 1.392 11.815 1.00 92.62 88 LYS A O 1
ATOM 717 N N . ARG A 1 89 ? 0.558 -0.426 12.676 1.00 94.06 89 ARG A N 1
ATOM 718 C CA . ARG A 1 89 ? -0.299 -1.422 12.028 1.00 94.06 89 ARG A CA 1
ATOM 719 C C . ARG A 1 89 ? -1.751 -1.223 12.434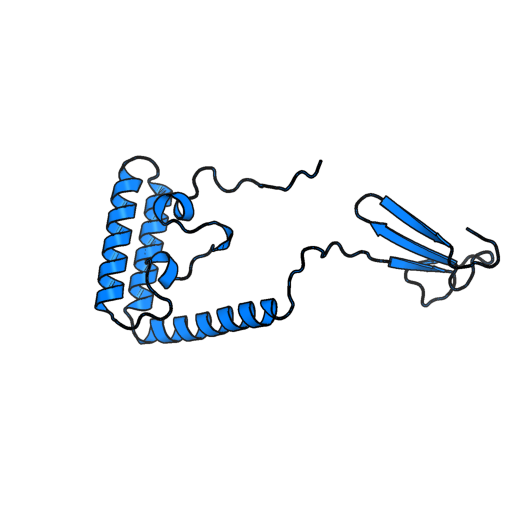 1.00 94.06 89 ARG A C 1
ATOM 721 O O . ARG A 1 89 ? -2.606 -1.206 11.565 1.00 94.06 89 ARG A O 1
ATOM 728 N N . LYS A 1 90 ? -2.032 -1.019 13.724 1.00 93.56 90 LYS A N 1
ATOM 729 C CA . LYS A 1 90 ? -3.403 -0.821 14.208 1.00 93.56 90 LYS A CA 1
ATOM 730 C C . LYS A 1 90 ? -4.072 0.393 13.555 1.00 93.56 90 LYS A C 1
ATOM 732 O O . LYS A 1 90 ? -5.151 0.247 12.989 1.00 93.56 90 LYS A O 1
ATOM 737 N N . LEU A 1 91 ? -3.411 1.554 13.572 1.00 94.69 91 LEU A N 1
ATOM 738 C CA . LEU A 1 91 ? -3.923 2.774 12.928 1.00 94.69 91 LEU A CA 1
ATOM 739 C C . LEU A 1 91 ? -4.112 2.588 11.416 1.00 94.69 91 LEU A C 1
ATOM 741 O O . LEU A 1 91 ? -5.100 3.040 10.834 1.00 94.69 91 LEU A O 1
ATOM 745 N N . TYR A 1 92 ? -3.166 1.905 10.772 1.00 92.94 92 TYR A N 1
ATOM 746 C CA . TYR A 1 92 ? -3.241 1.589 9.352 1.00 92.94 92 TYR A CA 1
ATOM 747 C C . TYR A 1 92 ? -4.419 0.657 9.031 1.00 92.94 92 TYR A C 1
ATOM 749 O O . TYR A 1 92 ? -5.167 0.923 8.092 1.00 92.94 92 TYR A O 1
ATOM 757 N N . ASP A 1 93 ? -4.617 -0.392 9.827 1.00 95.25 93 ASP A N 1
ATOM 758 C CA . ASP A 1 93 ? -5.681 -1.378 9.656 1.00 95.25 93 ASP A CA 1
ATOM 759 C C . ASP A 1 93 ? -7.064 -0.763 9.857 1.00 95.25 93 ASP A C 1
ATOM 761 O O . ASP A 1 93 ? -7.982 -1.068 9.099 1.00 95.25 93 ASP A O 1
ATOM 765 N N . GLU A 1 94 ? -7.222 0.114 10.849 1.00 94.38 94 GLU A N 1
ATOM 766 C CA . GLU A 1 94 ? -8.466 0.856 11.081 1.00 94.38 94 GLU A CA 1
ATOM 767 C C . GLU A 1 94 ? -8.827 1.714 9.862 1.00 94.38 94 GLU A C 1
ATOM 769 O O . GLU A 1 94 ? -9.951 1.632 9.357 1.00 94.38 94 GLU A O 1
ATOM 774 N N . ARG A 1 95 ? -7.853 2.459 9.319 1.00 93.69 95 ARG A N 1
ATOM 775 C CA . ARG A 1 95 ? -8.044 3.250 8.096 1.00 93.69 95 ARG A CA 1
ATOM 776 C C . ARG A 1 95 ? -8.382 2.369 6.893 1.00 93.69 95 ARG A C 1
ATOM 778 O O . ARG A 1 95 ? -9.311 2.683 6.153 1.00 93.69 95 ARG A O 1
ATOM 785 N N . LEU A 1 96 ? -7.652 1.270 6.703 1.00 93.12 96 LEU A N 1
ATOM 786 C CA . LEU A 1 96 ? -7.843 0.370 5.566 1.00 93.12 96 LEU A CA 1
ATOM 787 C C . LEU A 1 96 ? -9.208 -0.328 5.618 1.00 93.12 96 LEU A C 1
ATOM 789 O O . LEU A 1 96 ? -9.867 -0.451 4.590 1.00 93.12 96 LEU A O 1
ATOM 793 N N . ARG A 1 97 ? -9.680 -0.736 6.803 1.00 92.88 97 ARG A N 1
ATOM 794 C CA . ARG A 1 97 ? -11.035 -1.290 6.969 1.00 92.88 97 ARG A CA 1
ATOM 795 C C . ARG A 1 97 ? -12.110 -0.273 6.609 1.00 92.88 97 ARG A C 1
ATOM 797 O O . ARG A 1 97 ? -13.057 -0.638 5.924 1.00 92.88 97 ARG A O 1
ATOM 804 N N . ALA A 1 98 ? -11.957 0.983 7.027 1.00 90.31 98 ALA A N 1
ATOM 805 C CA . ALA A 1 98 ? -12.904 2.038 6.675 1.00 90.31 98 ALA A CA 1
ATOM 806 C C . ALA A 1 98 ? -12.935 2.305 5.159 1.00 90.31 98 ALA A C 1
ATOM 808 O O . ALA A 1 98 ? -14.008 2.498 4.591 1.00 90.31 98 ALA A O 1
ATOM 809 N N . GLU A 1 99 ? -11.779 2.282 4.491 1.00 87.88 99 GLU A N 1
ATOM 810 C CA . GLU A 1 99 ? -11.692 2.435 3.035 1.00 87.88 99 GLU A CA 1
ATOM 811 C C . GLU A 1 99 ? -12.337 1.256 2.293 1.00 87.88 99 GLU A C 1
ATOM 813 O O . GLU A 1 99 ? -13.133 1.466 1.380 1.00 87.88 99 GLU A O 1
ATOM 818 N N . LEU A 1 100 ? -12.052 0.019 2.714 1.00 87.81 100 LEU A N 1
ATOM 819 C CA . LEU A 1 100 ? -12.660 -1.179 2.130 1.00 87.81 100 LEU A CA 1
ATOM 820 C C . LEU A 1 100 ? -14.172 -1.220 2.356 1.00 87.81 100 LEU A C 1
ATOM 822 O O . LEU A 1 100 ? -14.905 -1.594 1.449 1.00 87.81 100 LEU A O 1
ATOM 826 N N . GLN A 1 101 ? -14.642 -0.793 3.530 1.00 86.75 101 GLN A N 1
ATOM 827 C CA . GLN A 1 101 ? -16.067 -0.683 3.822 1.00 86.75 101 GLN A CA 1
ATOM 828 C C . GLN A 1 101 ? -16.731 0.362 2.920 1.00 86.75 101 GLN A C 1
ATOM 830 O O . GLN A 1 101 ? -17.765 0.077 2.333 1.00 86.75 101 GLN A O 1
ATOM 835 N N . ARG A 1 102 ? -16.103 1.531 2.724 1.00 83.88 102 ARG A N 1
ATOM 836 C CA . ARG A 1 102 ? -16.583 2.548 1.773 1.00 83.88 102 ARG A CA 1
ATOM 837 C C . ARG A 1 102 ? -16.634 2.026 0.340 1.00 83.88 102 ARG A C 1
ATOM 839 O O . ARG A 1 102 ? -17.612 2.293 -0.346 1.00 83.88 102 ARG A O 1
ATOM 846 N N . LYS A 1 103 ? -15.610 1.289 -0.106 1.00 80.06 103 LYS A N 1
ATOM 847 C CA . LYS A 1 103 ? -15.602 0.657 -1.435 1.00 80.06 103 LYS A CA 1
ATOM 848 C C . LYS A 1 103 ? -16.715 -0.384 -1.556 1.00 80.06 103 LYS A C 1
ATOM 850 O O . LYS A 1 103 ? -17.458 -0.342 -2.523 1.00 80.06 103 LYS A O 1
ATOM 855 N N . ALA A 1 104 ? -16.898 -1.239 -0.550 1.00 77.00 104 ALA A N 1
ATOM 856 C CA . ALA A 1 104 ? -17.967 -2.236 -0.529 1.00 77.00 104 ALA A CA 1
ATOM 857 C C . ALA A 1 104 ? -19.372 -1.611 -0.470 1.00 77.00 104 ALA A C 1
ATOM 859 O O . ALA A 1 104 ? -20.293 -2.124 -1.091 1.00 77.00 104 ALA A O 1
ATOM 860 N N . ASP A 1 105 ? -19.553 -0.512 0.265 1.00 72.12 105 ASP A N 1
ATOM 861 C CA . ASP A 1 105 ? -20.829 0.207 0.350 1.00 72.12 105 ASP A CA 1
ATOM 862 C C . ASP A 1 105 ? -21.119 1.012 -0.928 1.00 72.12 105 ASP A C 1
ATOM 864 O O . ASP A 1 105 ? -22.279 1.139 -1.315 1.00 72.12 105 ASP A O 1
ATOM 868 N N . GLY A 1 106 ? -20.076 1.501 -1.609 1.00 53.28 106 GLY A N 1
ATOM 869 C CA . GLY A 1 106 ? -20.169 2.083 -2.949 1.00 53.28 106 GLY A CA 1
ATOM 870 C C . GLY A 1 106 ? -20.533 1.051 -4.018 1.00 53.28 106 GLY A C 1
ATOM 871 O O . GLY A 1 106 ? -21.348 1.344 -4.881 1.00 53.28 106 GLY A O 1
ATOM 872 N N . ASP A 1 107 ? -20.020 -0.175 -3.904 1.00 52.09 107 ASP A N 1
ATOM 873 C CA . ASP A 1 107 ? -20.283 -1.286 -4.835 1.00 52.09 107 ASP A CA 1
ATOM 874 C C . ASP A 1 107 ? -21.675 -1.930 -4.636 1.00 52.09 107 ASP A C 1
ATOM 876 O O . ASP A 1 107 ? -22.198 -2.631 -5.501 1.00 52.09 107 ASP A O 1
ATOM 880 N N . ARG A 1 108 ? -22.349 -1.639 -3.510 1.00 48.66 108 ARG A N 1
ATOM 881 C CA . ARG A 1 108 ? -23.775 -1.974 -3.297 1.00 48.66 108 ARG A CA 1
ATOM 882 C C . ARG A 1 108 ? -24.731 -1.102 -4.120 1.00 48.66 108 ARG A C 1
ATOM 884 O O . ARG A 1 108 ? -25.929 -1.379 -4.137 1.00 48.66 108 ARG A O 1
ATOM 891 N N . HIS A 1 109 ? -24.209 -0.093 -4.813 1.00 42.03 109 HIS A N 1
ATOM 892 C CA . HIS A 1 109 ? -24.834 0.561 -5.956 1.00 42.03 109 HIS A CA 1
ATOM 893 C C . HIS A 1 109 ? -24.145 -0.003 -7.210 1.00 42.03 109 HIS A C 1
ATOM 895 O O . HIS A 1 109 ? -23.099 0.481 -7.628 1.00 42.03 109 HIS A O 1
ATOM 901 N N . GLY A 1 110 ? -24.685 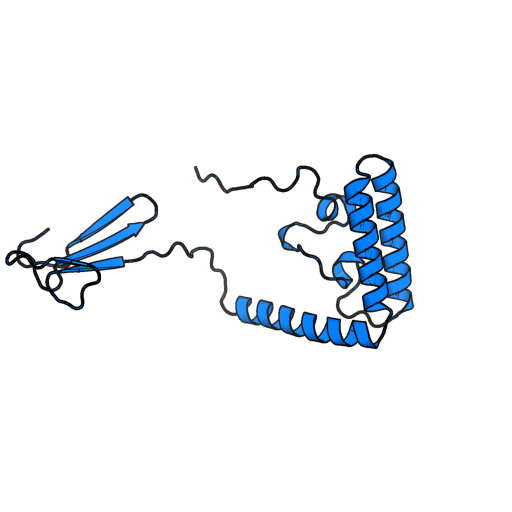-1.107 -7.733 1.00 34.75 110 GLY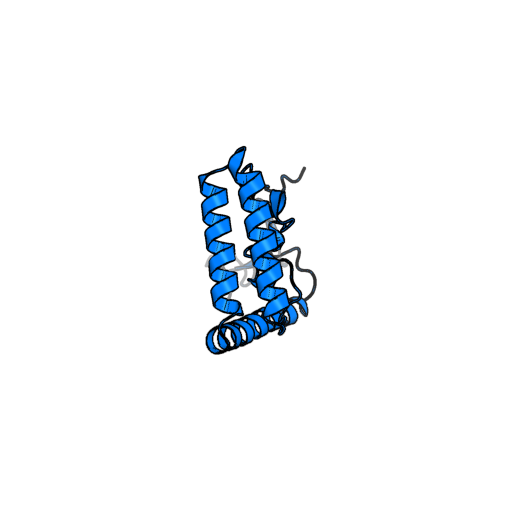 A N 1
ATOM 902 C CA . GLY A 1 110 ? -24.047 -1.912 -8.776 1.00 34.75 110 GLY A CA 1
ATOM 903 C C . GLY A 1 110 ? -23.741 -1.159 -10.073 1.00 34.75 110 GLY A C 1
ATOM 904 O O . GLY A 1 110 ? -24.443 -0.226 -10.422 1.00 34.75 110 GLY A O 1
ATOM 905 N N . THR A 1 111 ? -22.711 -1.620 -10.791 1.00 35.47 111 THR A N 1
ATOM 906 C CA . THR A 1 111 ? -22.510 -1.444 -12.244 1.00 35.47 111 THR A CA 1
ATOM 907 C C . THR A 1 111 ? -22.992 -0.103 -12.823 1.00 35.47 111 THR A C 1
ATOM 909 O O . THR A 1 111 ? -24.050 -0.047 -13.445 1.00 35.47 111 THR A O 1
ATOM 912 N N . TYR A 1 112 ? -22.193 0.955 -12.680 1.00 43.31 112 TYR A N 1
ATOM 913 C CA . TYR A 1 112 ? -22.352 2.182 -13.469 1.00 43.31 112 TYR A CA 1
ATOM 914 C C . TYR A 1 112 ? -21.170 2.331 -14.431 1.00 43.31 112 TYR A C 1
ATOM 916 O O . TYR A 1 112 ? -20.291 3.172 -14.256 1.00 43.31 112 TYR A O 1
ATOM 924 N N . GLU A 1 113 ? -21.168 1.521 -15.490 1.00 46.19 113 GLU A N 1
ATOM 925 C CA . GLU A 1 113 ? -20.978 2.162 -16.790 1.00 46.19 113 GLU A CA 1
ATOM 926 C C . GLU A 1 113 ? -22.151 3.148 -16.943 1.00 46.19 113 GLU A C 1
ATOM 928 O O . GLU A 1 113 ? -23.277 2.783 -16.619 1.00 46.19 113 GLU A O 1
ATOM 933 N N . GLU A 1 114 ? -21.888 4.378 -17.399 1.00 46.97 114 GLU A N 1
ATOM 934 C CA . GLU A 1 114 ? -22.881 5.443 -17.665 1.00 46.97 114 GLU A CA 1
ATOM 935 C C . GLU A 1 114 ? -23.100 6.489 -16.542 1.00 46.97 114 GLU A C 1
ATOM 937 O O . GLU A 1 114 ? -24.167 6.639 -15.955 1.00 46.97 114 GLU A O 1
ATOM 942 N N . GLN A 1 115 ? -22.090 7.339 -16.327 1.00 40.81 115 GLN A N 1
ATOM 943 C CA . GLN A 1 115 ? -22.303 8.754 -15.978 1.00 40.81 115 GLN A CA 1
ATOM 944 C C . GLN A 1 115 ? -21.750 9.645 -17.100 1.00 40.81 115 GLN A C 1
ATOM 946 O O . GLN A 1 115 ? -20.830 10.436 -16.916 1.00 40.81 115 GLN A O 1
ATOM 951 N N . LEU A 1 116 ? -22.333 9.520 -18.293 1.00 45.88 116 LEU A N 1
ATOM 952 C CA . LEU A 1 116 ? -22.517 10.685 -19.153 1.00 45.88 116 LEU A CA 1
ATOM 953 C C . LEU A 1 116 ? -23.827 11.310 -18.685 1.00 45.88 116 LEU A C 1
ATOM 955 O O . LEU A 1 116 ? -24.894 10.738 -18.879 1.00 45.88 116 LEU A O 1
ATOM 959 N N . SER A 1 117 ? -23.742 12.443 -17.997 1.00 47.38 117 SER A N 1
ATOM 960 C CA . SER A 1 117 ? -24.908 13.223 -17.597 1.00 47.38 117 SER A CA 1
ATOM 961 C C . SER A 1 117 ? -25.708 13.610 -18.844 1.00 47.38 117 SER A C 1
ATOM 963 O O . SER A 1 117 ? -25.329 14.535 -19.567 1.00 47.38 117 SER A O 1
ATOM 965 N N . GLU A 1 118 ? -26.813 12.917 -19.107 1.00 52.81 118 GLU A N 1
ATOM 966 C CA . GLU A 1 118 ? -27.858 13.403 -20.007 1.00 52.81 118 GLU A CA 1
ATOM 967 C C . GLU A 1 118 ? -28.597 14.550 -19.321 1.00 52.81 118 GLU A C 1
ATOM 969 O O . GLU A 1 118 ? -29.716 14.412 -18.830 1.00 52.81 118 GLU A O 1
ATOM 974 N N . GLU A 1 119 ? -27.927 15.694 -19.239 1.00 58.19 119 GLU A N 1
ATOM 975 C CA . GLU A 1 119 ? -28.520 16.921 -18.739 1.00 58.19 119 GLU A CA 1
ATOM 976 C C . GLU A 1 119 ? -29.603 17.342 -19.743 1.00 58.19 119 GLU A C 1
ATOM 978 O O . GLU A 1 119 ? -29.324 17.751 -20.876 1.00 58.19 119 GLU A O 1
ATOM 983 N N . THR A 1 120 ? -30.861 17.115 -19.362 1.00 61.41 120 THR A N 1
ATOM 984 C CA . THR A 1 120 ? -32.023 17.598 -20.104 1.00 61.41 120 THR A CA 1
ATOM 985 C C . THR A 1 120 ? -32.373 18.960 -19.538 1.00 61.41 120 THR A C 1
ATOM 987 O O . THR A 1 120 ? -32.879 19.042 -18.424 1.00 61.41 120 THR A O 1
ATOM 990 N N . LEU A 1 121 ? -32.085 20.012 -20.297 1.00 70.25 121 LEU A N 1
ATOM 991 C CA . LEU A 1 121 ? -32.426 21.383 -19.935 1.00 70.25 121 LEU A CA 1
ATOM 992 C C . LEU A 1 121 ? -33.813 21.714 -20.484 1.00 70.25 121 LEU A C 1
ATOM 994 O O . LEU A 1 121 ? -34.104 21.470 -21.661 1.00 70.25 121 LEU A O 1
ATOM 998 N N . ILE A 1 122 ? -34.672 22.274 -19.641 1.00 65.06 122 ILE A N 1
ATOM 999 C CA . ILE A 1 122 ? -36.006 22.731 -20.020 1.00 65.06 122 ILE A CA 1
ATOM 1000 C C . ILE A 1 122 ? -35.921 24.195 -20.455 1.00 65.06 122 ILE A C 1
ATOM 1002 O O . ILE A 1 122 ? -35.398 25.045 -19.734 1.00 65.06 122 ILE A O 1
ATOM 1006 N N . VAL A 1 123 ? -36.453 24.493 -21.642 1.00 69.81 123 VAL A N 1
ATOM 1007 C CA . VAL A 1 123 ? -36.456 25.837 -22.230 1.00 69.81 123 VAL A CA 1
ATOM 1008 C C . VAL A 1 123 ? -37.889 26.329 -22.387 1.00 69.81 123 VAL A C 1
ATOM 1010 O O . VAL A 1 123 ? -38.744 25.640 -22.954 1.00 69.81 123 VAL A O 1
ATOM 1013 N N . GLY A 1 124 ? -38.158 27.542 -21.910 1.00 65.00 124 GLY A N 1
ATOM 1014 C CA . GLY A 1 124 ? -39.487 28.147 -21.965 1.00 65.00 124 GLY A CA 1
ATOM 1015 C C . GLY A 1 124 ? -39.497 29.591 -21.476 1.00 65.00 124 GLY A C 1
ATOM 1016 O O . GLY A 1 124 ? -38.462 30.134 -21.102 1.00 65.00 124 GLY A O 1
ATOM 1017 N N . SER A 1 125 ? -40.660 30.237 -21.509 1.00 57.59 125 SER A N 1
ATOM 1018 C CA . SER A 1 125 ? -40.831 31.609 -21.002 1.00 57.59 125 SER A CA 1
ATOM 1019 C C . SER A 1 125 ? -41.165 31.669 -19.507 1.00 57.59 125 SER A C 1
ATOM 1021 O O . SER A 1 125 ? -41.180 32.752 -18.921 1.00 57.59 125 SER A O 1
ATOM 1023 N N . ASP A 1 126 ? -41.408 30.521 -18.863 1.00 62.09 126 ASP A N 1
ATOM 1024 C CA . ASP A 1 126 ? -41.616 30.466 -17.420 1.00 62.09 126 ASP A CA 1
ATOM 1025 C C . ASP A 1 126 ? -40.283 30.610 -16.675 1.00 62.09 126 ASP A C 1
ATOM 1027 O O . ASP A 1 126 ? -39.266 30.031 -17.057 1.00 62.09 126 ASP A O 1
ATOM 1031 N N . ARG A 1 127 ? -40.302 31.349 -15.563 1.00 59.44 127 ARG A N 1
ATOM 1032 C CA . ARG A 1 127 ? -39.133 31.597 -14.706 1.00 59.44 127 ARG A CA 1
ATOM 1033 C C . ARG A 1 127 ? -38.565 30.337 -14.050 1.00 59.44 127 ARG A C 1
ATOM 1035 O O . ARG A 1 127 ? -37.472 30.404 -13.498 1.00 59.44 127 ARG A O 1
ATOM 1042 N N . HIS A 1 128 ? -39.298 29.228 -14.084 1.00 55.59 128 HIS A N 1
ATOM 1043 C CA . HIS A 1 128 ? -38.866 27.936 -13.554 1.00 55.59 128 HIS A CA 1
ATOM 1044 C C . HIS A 1 128 ? -38.146 27.054 -14.591 1.00 55.59 128 HIS A C 1
ATOM 1046 O O . HIS A 1 128 ? -37.772 25.934 -14.254 1.00 55.59 128 HIS A O 1
ATOM 1052 N N . CYS A 1 129 ? -37.954 27.521 -15.831 1.00 56.69 129 CYS A N 1
ATOM 1053 C CA . CYS A 1 129 ? -37.156 26.813 -16.837 1.00 56.69 129 CYS A CA 1
ATOM 1054 C C . CYS A 1 129 ? -35.651 27.036 -16.630 1.00 56.69 129 CYS A C 1
ATOM 1056 O O . CYS A 1 129 ? -35.232 28.116 -16.213 1.00 56.69 129 CYS A O 1
ATOM 1058 N N . ASP A 1 130 ? -34.833 26.044 -16.991 1.00 63.62 130 ASP A N 1
ATOM 1059 C CA . ASP A 1 130 ? -33.368 26.131 -16.903 1.00 63.62 130 ASP A CA 1
ATOM 1060 C C . ASP A 1 130 ? -32.806 27.211 -17.840 1.00 63.62 130 ASP A C 1
ATOM 1062 O O . ASP A 1 130 ? -31.827 27.887 -17.524 1.00 63.62 130 ASP A O 1
ATOM 1066 N N . ILE A 1 131 ? -33.457 27.403 -18.992 1.00 63.62 131 ILE A N 1
ATOM 1067 C CA . ILE A 1 131 ? -33.192 28.514 -19.907 1.00 63.62 131 ILE A CA 1
ATOM 1068 C C . ILE A 1 131 ? -34.502 29.267 -20.136 1.00 63.62 131 ILE A C 1
ATOM 1070 O O . ILE A 1 131 ? -35.406 28.783 -20.821 1.00 63.62 131 ILE A O 1
ATOM 1074 N N . VAL A 1 132 ? -34.588 30.471 -19.569 1.00 58.53 132 VAL A N 1
ATOM 1075 C CA . VAL A 1 132 ? -35.758 31.345 -19.699 1.00 58.53 132 VAL A CA 1
ATOM 1076 C C . VAL A 1 132 ? -35.588 32.262 -20.907 1.00 58.53 132 VAL A C 1
ATOM 1078 O O . VAL A 1 132 ? -34.675 33.089 -20.934 1.00 58.53 132 VAL A O 1
ATOM 1081 N N . ILE A 1 133 ? -36.471 32.141 -21.901 1.00 63.91 133 ILE A N 1
ATOM 1082 C CA . ILE A 1 133 ? -36.508 33.036 -23.066 1.00 63.91 133 ILE A CA 1
ATOM 1083 C C . ILE A 1 133 ? -37.809 33.839 -23.020 1.00 63.91 133 ILE A C 1
ATOM 1085 O O . ILE A 1 133 ? -38.877 33.358 -23.399 1.00 63.91 133 ILE A O 1
ATOM 1089 N N . ASP A 1 134 ? -37.705 35.078 -22.543 1.00 57.22 134 ASP A N 1
ATOM 1090 C CA . ASP A 1 134 ? -38.832 35.996 -22.346 1.00 57.22 134 ASP A CA 1
ATOM 1091 C C . ASP A 1 134 ? -39.216 36.691 -23.664 1.00 57.22 134 ASP A C 1
ATOM 1093 O O . ASP A 1 134 ? -38.943 37.870 -23.896 1.00 57.22 134 ASP A O 1
ATOM 1097 N N . LEU A 1 135 ? -39.785 35.910 -24.587 1.00 54.62 135 LEU A N 1
ATOM 1098 C CA . LEU A 1 135 ? -40.374 36.400 -25.830 1.00 54.62 135 LEU A CA 1
ATOM 1099 C C . LEU A 1 135 ? -41.853 35.990 -25.889 1.00 54.62 135 LEU A C 1
ATOM 1101 O O . LEU A 1 135 ? -42.170 34.828 -25.634 1.00 54.62 135 LEU A O 1
ATOM 1105 N N . PRO A 1 136 ? -42.768 36.889 -26.301 1.00 55.56 136 PRO A N 1
ATOM 1106 C CA . PRO A 1 136 ? -44.219 36.660 -26.240 1.00 55.56 136 PRO A CA 1
ATOM 1107 C C . PRO A 1 136 ? -44.730 35.526 -27.146 1.00 55.56 136 PRO A C 1
ATOM 1109 O O . PRO A 1 136 ? -45.891 35.138 -27.052 1.00 55.56 136 PRO A O 1
ATOM 1112 N N . ILE A 1 137 ? -43.876 34.991 -28.023 1.00 53.19 137 ILE A N 1
ATOM 1113 C CA . ILE A 1 137 ? -44.178 33.865 -28.916 1.00 53.19 137 ILE A CA 1
ATOM 1114 C C . ILE A 1 137 ? -43.772 32.495 -28.338 1.00 53.19 137 ILE A C 1
ATOM 1116 O O . ILE A 1 137 ? -44.087 31.473 -28.948 1.00 53.19 137 ILE A O 1
ATOM 1120 N N . ILE A 1 138 ? -43.105 32.460 -27.176 1.00 54.66 138 ILE A N 1
ATOM 1121 C CA . ILE A 1 138 ? -42.576 31.243 -26.540 1.00 54.66 138 ILE A CA 1
ATOM 1122 C C . ILE A 1 138 ? -43.474 30.832 -25.366 1.00 54.66 138 ILE A C 1
ATOM 1124 O O . ILE A 1 138 ? -43.802 31.634 -24.491 1.00 54.66 138 ILE A O 1
ATOM 1128 N N . SER A 1 139 ? -43.886 29.563 -25.345 1.00 51.09 139 SER A N 1
ATOM 1129 C CA . SER A 1 139 ? -44.730 28.984 -24.290 1.00 51.09 139 SER A CA 1
ATOM 1130 C C . SER A 1 139 ? -43.960 28.784 -22.976 1.00 51.09 139 SER A C 1
ATOM 1132 O O . SER A 1 139 ? -42.741 28.626 -22.987 1.00 51.09 139 SER A O 1
ATOM 1134 N N . GLY A 1 140 ? -44.676 28.741 -21.844 1.00 55.66 140 GLY A N 1
ATOM 1135 C CA . GLY A 1 140 ? -44.074 28.621 -20.506 1.00 55.66 140 GLY A CA 1
ATOM 1136 C C . GLY A 1 140 ? -43.127 27.425 -20.354 1.00 55.66 140 GLY A C 1
ATOM 1137 O O . GLY A 1 140 ? -42.077 27.566 -19.744 1.00 55.66 140 GLY A O 1
ATOM 1138 N N . ILE A 1 141 ? -43.446 26.295 -20.994 1.00 56.44 141 ILE A N 1
ATOM 1139 C CA . ILE A 1 141 ? -42.551 25.148 -21.206 1.00 56.44 141 ILE A CA 1
ATOM 1140 C C . ILE A 1 141 ? -42.632 24.826 -22.699 1.00 56.44 141 ILE A C 1
ATOM 1142 O O . ILE A 1 141 ? -43.679 24.383 -23.171 1.00 56.44 141 ILE A O 1
ATOM 1146 N N . HIS A 1 142 ? -41.585 25.132 -23.461 1.00 54.69 142 HIS A N 1
ATOM 1147 C CA . HIS A 1 142 ? -41.645 25.116 -24.924 1.00 54.69 142 HIS A CA 1
ATOM 1148 C C . HIS A 1 142 ? -40.971 23.869 -25.503 1.00 54.69 142 HIS A C 1
ATOM 1150 O O . HIS A 1 142 ? -41.601 23.088 -26.217 1.00 54.69 142 HIS A O 1
ATOM 1156 N N . CYS A 1 143 ? -39.718 23.616 -25.134 1.00 57.00 143 CYS A N 1
ATOM 1157 C CA . CYS A 1 143 ? -38.999 22.429 -25.578 1.00 57.00 143 CYS A CA 1
ATOM 1158 C C . CYS A 1 143 ? -38.011 21.949 -24.515 1.00 57.00 143 CYS A C 1
ATOM 1160 O O . CYS A 1 143 ? -37.562 22.708 -23.655 1.00 57.00 143 CYS A O 1
ATOM 1162 N N . SER A 1 144 ? -37.677 20.663 -24.568 1.00 61.62 144 SER A N 1
ATOM 1163 C CA . SER A 1 144 ? -36.561 20.112 -23.801 1.00 61.62 144 SER A CA 1
ATOM 1164 C C . SER A 1 144 ? -35.369 19.910 -24.717 1.00 61.62 144 SER A C 1
ATOM 1166 O O . SER A 1 144 ? -35.504 19.309 -25.790 1.00 61.62 144 SER A O 1
ATOM 1168 N N . VAL A 1 145 ? -34.204 20.359 -24.271 1.00 67.50 145 VAL A N 1
ATOM 1169 C CA . VAL A 1 145 ? -32.932 20.130 -24.946 1.00 67.50 145 VAL A CA 1
ATOM 1170 C C . VAL A 1 145 ? -32.188 19.039 -24.202 1.00 67.50 145 VAL A C 1
ATOM 1172 O O . VAL A 1 145 ? -31.858 19.197 -23.033 1.00 67.50 145 VAL A O 1
ATOM 1175 N N . MET A 1 146 ? -31.891 17.942 -24.887 1.00 57.66 146 MET A N 1
ATOM 1176 C CA . MET A 1 146 ? -31.071 16.865 -24.349 1.00 57.66 146 MET A CA 1
ATOM 1177 C C . MET A 1 146 ? -29.710 16.893 -25.032 1.00 57.66 146 MET A C 1
ATOM 1179 O O . MET A 1 146 ? -29.607 16.729 -26.253 1.00 57.66 146 MET A O 1
ATOM 1183 N N . ARG A 1 147 ? -28.651 17.107 -24.250 1.00 56.78 147 ARG A N 1
ATOM 1184 C CA . ARG A 1 147 ? -27.285 17.070 -24.771 1.00 56.78 147 ARG A CA 1
ATOM 1185 C C . ARG A 1 147 ? -26.712 15.668 -24.599 1.00 56.78 147 ARG A C 1
ATOM 1187 O O . ARG A 1 147 ? -26.478 15.222 -23.483 1.00 56.78 147 ARG A O 1
ATOM 1194 N N . ARG A 1 148 ? -26.456 14.980 -25.715 1.00 56.00 148 ARG A N 1
ATOM 1195 C CA . ARG A 1 148 ? -25.731 13.703 -25.736 1.00 56.00 148 ARG A CA 1
ATOM 1196 C C . ARG A 1 148 ? -24.382 13.919 -26.411 1.00 56.00 148 ARG A C 1
ATOM 1198 O O . ARG A 1 148 ? -24.310 14.023 -27.635 1.00 56.00 148 ARG A O 1
ATOM 1205 N N . ALA A 1 149 ? -23.324 14.009 -25.606 1.00 58.88 149 ALA A N 1
ATOM 1206 C CA . ALA A 1 149 ? -21.953 14.264 -26.059 1.00 58.88 149 ALA A CA 1
ATOM 1207 C C . ALA A 1 149 ? -21.849 15.475 -27.027 1.00 58.88 149 ALA A C 1
ATOM 1209 O O . ALA A 1 149 ? -22.034 16.617 -26.601 1.00 58.88 149 ALA A O 1
ATOM 1210 N N . GLU A 1 150 ? -21.588 15.247 -28.321 1.00 51.09 150 GLU A N 1
ATOM 1211 C CA . GLU A 1 150 ? -21.454 16.283 -29.369 1.00 51.09 150 GLU A CA 1
ATOM 1212 C C . GLU A 1 150 ? -22.754 16.603 -30.131 1.00 51.09 150 GLU A C 1
ATOM 1214 O O . GLU A 1 150 ? -22.750 17.403 -31.066 1.00 51.09 150 GLU A O 1
ATOM 1219 N N . LYS A 1 151 ? -23.886 15.995 -29.759 1.00 47.03 151 LYS A N 1
ATOM 1220 C CA . LYS A 1 151 ? -25.181 16.231 -30.408 1.00 47.03 151 LYS A CA 1
ATOM 1221 C C . LYS A 1 151 ? -26.180 16.847 -29.437 1.00 47.03 151 LYS A C 1
ATOM 1223 O O . LYS A 1 151 ? -26.360 16.381 -28.312 1.00 47.03 151 LYS A O 1
ATOM 1228 N N . VAL A 1 152 ? -26.855 17.891 -29.907 1.00 62.75 152 VAL A N 1
ATOM 1229 C CA . VAL A 1 152 ? -27.960 18.543 -29.205 1.00 62.75 152 VAL A CA 1
ATOM 1230 C C . VAL A 1 152 ? -29.260 18.049 -29.826 1.00 62.75 152 VAL A C 1
ATOM 1232 O O . VAL A 1 152 ? -29.499 18.266 -31.013 1.00 62.75 152 VAL A O 1
ATOM 1235 N N . ILE A 1 153 ? -30.077 17.349 -29.039 1.00 62.00 153 ILE A N 1
ATOM 1236 C CA . ILE A 1 153 ? -31.383 16.848 -29.469 1.00 62.00 153 ILE A CA 1
ATOM 1237 C C . ILE A 1 153 ? -32.449 17.759 -28.870 1.00 62.00 153 ILE A C 1
ATOM 1239 O O . ILE A 1 153 ? -32.608 17.828 -27.653 1.00 62.00 153 ILE A O 1
ATOM 1243 N N . LEU A 1 154 ? -33.179 18.454 -29.737 1.00 61.56 154 LEU A N 1
ATOM 1244 C CA . LEU A 1 154 ? -34.334 19.260 -29.359 1.00 61.56 154 LEU A CA 1
ATOM 1245 C C . LEU A 1 154 ? -35.592 18.407 -29.475 1.00 61.56 154 LEU A C 1
ATOM 1247 O O . LEU A 1 154 ? -35.842 17.800 -30.517 1.00 61.56 154 LEU A O 1
ATOM 1251 N N . ARG A 1 155 ? -36.386 18.364 -28.406 1.00 62.12 155 ARG A N 1
ATOM 1252 C CA . ARG A 1 155 ? -37.692 17.708 -28.406 1.00 62.12 155 ARG A CA 1
ATOM 1253 C C . ARG A 1 155 ? -38.767 18.721 -28.044 1.00 62.12 155 ARG A C 1
ATOM 1255 O O . ARG A 1 155 ? -38.754 19.270 -26.943 1.00 62.12 155 ARG A O 1
ATOM 1262 N N . ASP A 1 156 ? -39.694 18.938 -28.972 1.00 64.06 156 ASP A N 1
ATOM 1263 C CA . ASP A 1 156 ? -40.890 19.742 -28.730 1.00 64.06 156 ASP A CA 1
ATOM 1264 C C . ASP A 1 156 ? -41.781 19.039 -27.698 1.00 64.06 156 ASP A C 1
ATOM 1266 O O . ASP A 1 156 ? -42.089 17.847 -27.824 1.00 64.06 156 ASP A O 1
ATOM 1270 N N . LEU A 1 157 ? -42.167 19.771 -26.653 1.00 58.09 157 LEU A N 1
ATOM 1271 C CA . LEU A 1 157 ? -43.002 19.261 -25.565 1.00 58.09 157 LEU A CA 1
ATOM 1272 C C . LEU A 1 157 ? -44.456 19.729 -25.708 1.00 58.09 157 LEU A C 1
ATOM 1274 O O . LEU A 1 157 ? -45.101 20.069 -24.720 1.00 58.09 157 LEU A O 1
ATOM 1278 N N . LYS A 1 158 ? -44.986 19.683 -26.940 1.00 54.19 158 LYS A N 1
ATOM 1279 C CA . LYS A 1 158 ? -46.330 20.150 -27.321 1.00 54.19 158 LYS A CA 1
ATOM 1280 C C . LYS A 1 158 ? -46.506 21.651 -27.114 1.00 54.19 158 LYS A C 1
ATOM 1282 O O . LYS A 1 158 ? -47.485 22.090 -26.507 1.00 54.19 158 LYS A O 1
ATOM 1287 N N . SER A 1 159 ? -45.560 22.438 -27.613 1.00 54.25 159 SER A N 1
ATOM 1288 C CA . SER A 1 159 ? -45.705 23.890 -27.592 1.00 54.25 159 SER A CA 1
ATOM 1289 C C . SER A 1 159 ? -46.901 24.333 -28.449 1.00 54.25 159 SER A C 1
ATOM 1291 O O . SER A 1 159 ? -47.223 23.718 -29.467 1.00 54.25 159 SER A O 1
ATOM 1293 N N . THR A 1 160 ? -47.586 25.410 -28.051 1.00 47.94 160 THR A N 1
ATOM 1294 C CA . THR A 1 160 ? -48.824 25.862 -28.721 1.00 47.94 160 THR A CA 1
ATOM 1295 C C . THR A 1 160 ? -48.597 26.301 -30.175 1.00 47.94 160 THR A C 1
ATOM 1297 O O . THR A 1 160 ? -49.537 26.293 -30.964 1.00 47.94 160 THR A O 1
ATOM 1300 N N . ASN A 1 161 ? -47.356 26.643 -30.540 1.00 46.59 161 ASN A N 1
ATOM 1301 C CA . ASN A 1 161 ? -46.975 27.088 -31.884 1.00 46.59 161 ASN A CA 1
ATOM 1302 C C . ASN A 1 161 ? -46.072 26.091 -32.638 1.00 46.59 161 ASN A C 1
ATOM 1304 O O . ASN A 1 161 ? -45.703 26.374 -33.775 1.00 46.59 161 ASN A O 1
ATOM 1308 N N . GLY A 1 162 ? -45.750 24.935 -32.041 1.00 51.72 162 GLY A N 1
ATOM 1309 C CA . GLY A 1 162 ? -44.738 24.005 -32.557 1.00 51.72 162 GLY A CA 1
ATOM 1310 C C . GLY A 1 162 ? -43.307 24.564 -32.481 1.00 51.72 162 GLY A C 1
ATOM 1311 O O . GLY A 1 162 ? -43.113 25.779 -32.402 1.00 51.72 162 GLY A O 1
ATOM 1312 N N . THR A 1 163 ? -42.314 23.665 -32.497 1.00 50.47 163 THR A N 1
ATOM 1313 C CA . THR A 1 163 ? -40.876 23.991 -32.624 1.00 50.47 163 THR A CA 1
ATOM 1314 C C . THR A 1 163 ? -40.405 23.798 -34.061 1.00 50.47 163 THR A C 1
ATOM 1316 O O . THR A 1 163 ? -40.778 22.759 -34.657 1.00 50.47 163 THR A O 1
#

Foldseek 3Di:
DDDDDPPCPDPDPCCCVQLVQDPVCPPPDLCSLLVHDQPDDDLVSLVVSLVVSLVSLVVVCVPPPVPVSVVSNVSSVVSNVQCNDPVSVVVSSVVVVVVVVVVVVVCVVPDDPDPPPQPWFWEFCAPPGNHHDVDPQTHRGFWIWTDDPPDIDIGGPPTVVHD

pLDDT: mean 73.94, std 19.66, range [34.75, 97.44]

Radius of gyration: 27.2 Å; chains: 1; bounding box: 69×51×50 Å